Protein AF-A0A3M0LGE5-F1 (afdb_monomer_lite)

Organism: NCBI:txid333673

Foldseek 3Di:
DADEDLVSLLVQLLVVLVVCVVPPPDPDDDPDQQLRQDDPVSLCCSLVRYDVVCNVVSVPDDRPPDSHGSNNVSVSVVVVCVVVVVVVVVVVVVVVVVVVVVVVVVVVVVVVPDDPD

Secondary structure (DSSP, 8-state):
----SHHHHHHHHHHHHHHHHHHSS-S---S-GGGSBPPHHHHHHHHHTS-HHHHHHHHT--HHHH--BHHHHHHHHHHHHHHHHHHHHHHHHHHHHHHHHHHHHHHHHHHTS----

Sequence (117 aa):
MCWKTLEEGIQKLREVAVLEVLFGRGGQHDNDPNKVRCTGQMLWNLAALGPSQYATFIATIHPDNNRETVGSVANKLRNYESIISGPMQAQVSAMVKELREEMREKMRGDSSQVEPV

Structure (mmCIF, N/CA/C/O backbone):
data_AF-A0A3M0LGE5-F1
#
_entry.id   AF-A0A3M0LGE5-F1
#
loop_
_atom_site.group_PDB
_atom_site.id
_atom_site.type_symbol
_atom_site.label_atom_id
_atom_site.label_alt_id
_atom_site.label_comp_id
_atom_site.label_asym_id
_atom_site.label_entity_id
_atom_site.label_seq_id
_atom_site.pdbx_PDB_ins_code
_atom_site.Cartn_x
_atom_site.Cartn_y
_atom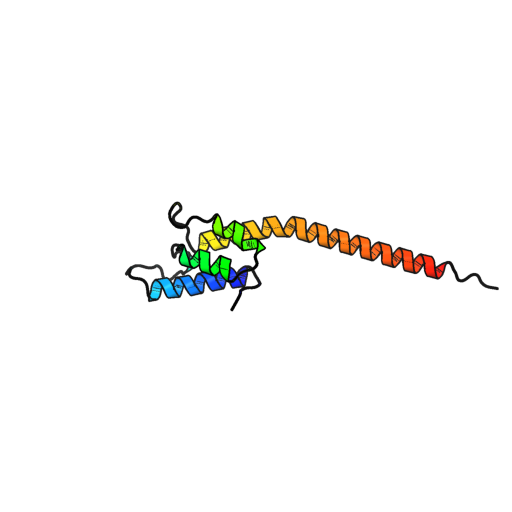_site.Cartn_z
_atom_site.occupancy
_atom_site.B_iso_or_equiv
_atom_site.auth_seq_id
_atom_site.auth_comp_id
_atom_site.auth_asym_id
_atom_site.auth_atom_id
_atom_site.pdbx_PDB_model_num
ATOM 1 N N . MET A 1 1 ? -7.985 4.749 -11.882 1.00 78.50 1 MET A N 1
ATOM 2 C CA . MET A 1 1 ? -8.631 3.943 -10.823 1.00 78.50 1 MET A CA 1
ATOM 3 C C . MET A 1 1 ? -7.811 4.106 -9.558 1.00 78.50 1 MET A C 1
ATOM 5 O O . MET A 1 1 ? -6.617 3.835 -9.616 1.00 78.50 1 MET A O 1
ATOM 9 N N . CYS A 1 2 ? -8.424 4.591 -8.480 1.00 91.12 2 CYS A N 1
ATOM 10 C CA . CYS A 1 2 ? -7.795 4.668 -7.159 1.00 91.12 2 CYS A CA 1
ATOM 11 C C . CYS A 1 2 ? -7.995 3.341 -6.417 1.00 91.12 2 CYS A C 1
ATOM 13 O O . CYS A 1 2 ? -9.052 2.724 -6.568 1.00 91.12 2 CYS A O 1
ATOM 15 N N . TRP A 1 3 ? -7.006 2.909 -5.639 1.00 95.44 3 TRP A N 1
ATOM 16 C CA . TRP A 1 3 ? -7.115 1.724 -4.788 1.00 95.44 3 TRP A CA 1
ATOM 17 C C . TRP A 1 3 ? -7.709 2.111 -3.431 1.00 95.44 3 TRP A C 1
ATOM 19 O O . TRP A 1 3 ? -7.445 3.197 -2.915 1.00 95.44 3 TRP A O 1
ATOM 29 N N . LYS A 1 4 ? -8.561 1.248 -2.874 1.00 93.75 4 LYS A N 1
ATOM 30 C CA . LYS A 1 4 ? -9.287 1.503 -1.619 1.00 93.75 4 LYS A CA 1
ATOM 31 C C . LYS A 1 4 ? -8.782 0.628 -0.483 1.00 93.75 4 LYS A C 1
ATOM 33 O O . LYS A 1 4 ? -8.845 1.037 0.672 1.00 93.75 4 LYS A O 1
ATOM 38 N N . THR A 1 5 ? -8.286 -0.561 -0.812 1.00 94.31 5 THR A N 1
ATOM 39 C CA . THR A 1 5 ? -7.738 -1.521 0.153 1.00 94.31 5 THR A CA 1
ATOM 40 C C . THR A 1 5 ? -6.237 -1.697 -0.034 1.00 94.31 5 THR A C 1
ATOM 42 O O . THR A 1 5 ? -5.713 -1.484 -1.130 1.00 94.31 5 THR A O 1
ATOM 45 N N . LEU A 1 6 ? -5.535 -2.114 1.026 1.00 95.06 6 LEU A N 1
ATOM 46 C CA . LEU A 1 6 ? -4.097 -2.351 0.945 1.00 95.06 6 LEU A CA 1
ATOM 47 C C . LEU A 1 6 ? -3.743 -3.374 -0.146 1.00 95.06 6 LEU A C 1
ATOM 49 O O . LEU A 1 6 ? -2.815 -3.152 -0.921 1.00 95.06 6 LEU A O 1
ATOM 53 N N . GLU A 1 7 ? -4.495 -4.470 -0.245 1.00 96.19 7 GLU A N 1
ATOM 54 C CA . GLU A 1 7 ? -4.218 -5.520 -1.229 1.00 96.19 7 GLU A CA 1
ATOM 55 C C . GLU A 1 7 ? -4.449 -5.044 -2.674 1.00 96.19 7 GLU A C 1
ATOM 57 O O . GLU A 1 7 ? -3.660 -5.382 -3.555 1.00 96.19 7 GLU A O 1
ATOM 62 N N . GLU A 1 8 ? -5.434 -4.171 -2.925 1.00 96.88 8 GLU A N 1
ATOM 63 C CA . GLU A 1 8 ? -5.569 -3.494 -4.225 1.00 96.88 8 GLU A CA 1
ATOM 64 C C . GLU A 1 8 ? -4.364 -2.592 -4.525 1.00 96.88 8 GLU A C 1
ATOM 66 O O . GLU A 1 8 ? -3.874 -2.575 -5.655 1.00 96.88 8 GLU A O 1
ATOM 71 N N . GLY A 1 9 ? -3.859 -1.858 -3.528 1.00 96.25 9 GLY A N 1
ATOM 72 C CA . GLY A 1 9 ? -2.663 -1.025 -3.671 1.00 96.25 9 GLY A CA 1
ATOM 73 C C . GLY A 1 9 ? -1.415 -1.851 -3.991 1.00 96.25 9 GLY A C 1
ATOM 74 O O . GLY A 1 9 ? -0.675 -1.530 -4.923 1.00 96.25 9 GLY A O 1
ATOM 75 N N . ILE A 1 10 ? -1.212 -2.964 -3.280 1.00 96.50 10 ILE A N 1
ATOM 76 C CA . ILE A 1 10 ? -0.122 -3.917 -3.535 1.00 96.50 10 ILE A CA 1
ATOM 77 C C . ILE A 1 10 ? -0.255 -4.526 -4.934 1.00 96.50 10 ILE A C 1
ATOM 79 O O . ILE A 1 10 ? 0.739 -4.630 -5.656 1.00 96.50 10 ILE A O 1
ATOM 83 N N . GLN A 1 11 ? -1.466 -4.903 -5.347 1.00 96.62 11 GLN A N 1
ATOM 84 C CA . GLN A 1 11 ? -1.716 -5.412 -6.692 1.00 96.62 11 GLN A CA 1
ATOM 85 C C . GLN A 1 11 ? -1.388 -4.356 -7.752 1.00 96.62 11 GLN A C 1
ATOM 87 O O . GLN A 1 11 ? -0.692 -4.651 -8.723 1.00 96.62 11 GLN A O 1
ATOM 92 N N . LYS A 1 12 ? -1.793 -3.101 -7.533 1.00 94.94 12 LYS A N 1
ATOM 93 C CA . LYS A 1 12 ? -1.484 -1.995 -8.443 1.00 94.94 12 LYS A CA 1
ATOM 94 C C . LYS A 1 12 ? 0.016 -1.746 -8.556 1.00 94.94 12 LYS A C 1
ATOM 96 O O . LYS A 1 12 ? 0.517 -1.544 -9.659 1.00 94.94 12 LYS A O 1
ATOM 101 N N . LEU A 1 13 ? 0.742 -1.812 -7.442 1.00 95.38 13 LEU A N 1
ATOM 102 C CA . LEU A 1 13 ? 2.198 -1.696 -7.435 1.00 95.38 13 LEU A CA 1
ATOM 103 C C . LEU A 1 13 ? 2.851 -2.786 -8.300 1.00 95.38 13 LEU A C 1
ATOM 105 O O . LEU A 1 13 ? 3.754 -2.484 -9.076 1.00 95.38 13 LEU A O 1
ATOM 109 N N . ARG A 1 14 ? 2.367 -4.033 -8.215 1.00 95.19 14 ARG A N 1
ATOM 110 C CA . ARG A 1 14 ? 2.835 -5.147 -9.061 1.00 95.19 14 ARG A CA 1
ATOM 111 C C . ARG A 1 14 ? 2.516 -4.926 -10.536 1.00 95.19 14 ARG A C 1
ATOM 113 O O . ARG A 1 14 ? 3.374 -5.182 -11.370 1.00 95.19 14 ARG A O 1
ATOM 120 N N . GLU A 1 15 ? 1.317 -4.446 -10.862 1.00 93.88 15 GLU A N 1
ATOM 121 C CA . GLU A 1 15 ? 0.940 -4.123 -12.246 1.00 93.88 15 GLU A CA 1
ATOM 122 C C . GLU A 1 15 ? 1.881 -3.077 -12.849 1.00 93.88 15 GLU A C 1
ATOM 124 O O . GLU A 1 15 ? 2.391 -3.267 -13.951 1.00 93.88 15 GLU A O 1
ATOM 129 N N . VAL A 1 16 ? 2.162 -1.999 -12.109 1.00 91.94 16 VAL A N 1
ATOM 130 C CA . VAL A 1 16 ? 3.105 -0.963 -12.555 1.00 91.94 16 VAL A CA 1
ATOM 131 C C . VAL A 1 16 ? 4.516 -1.538 -12.685 1.00 91.94 16 VAL A C 1
ATOM 133 O O . VAL A 1 16 ? 5.189 -1.240 -13.666 1.00 91.94 16 VAL A O 1
ATOM 136 N N . ALA A 1 17 ? 4.941 -2.413 -11.769 1.00 91.44 17 ALA A N 1
ATOM 137 C CA . ALA A 1 17 ? 6.236 -3.090 -11.853 1.00 91.44 17 ALA A CA 1
ATOM 138 C C . ALA A 1 17 ? 6.387 -3.889 -13.154 1.00 91.44 17 ALA A C 1
ATOM 140 O O . ALA A 1 17 ? 7.415 -3.803 -13.818 1.00 91.44 17 ALA A O 1
ATOM 141 N N . VAL A 1 18 ? 5.353 -4.648 -13.533 1.00 90.62 18 VAL A N 1
ATOM 142 C CA . VAL A 1 18 ? 5.339 -5.424 -14.781 1.00 90.62 18 VAL A CA 1
ATOM 143 C C . VAL A 1 18 ? 5.432 -4.498 -15.991 1.00 90.62 18 VAL A C 1
ATOM 145 O O . VAL A 1 18 ? 6.208 -4.771 -16.903 1.00 90.62 18 VAL A O 1
ATOM 148 N N . LEU A 1 19 ? 4.695 -3.384 -15.996 1.00 88.88 19 LEU A N 1
ATOM 149 C CA . LEU A 1 19 ? 4.770 -2.402 -17.080 1.00 88.88 19 LEU A CA 1
ATOM 150 C C . 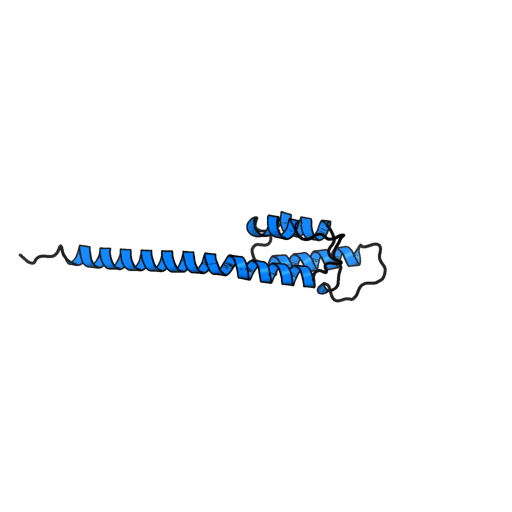LEU A 1 19 ? 6.167 -1.774 -17.177 1.00 88.88 19 LEU A C 1
ATOM 152 O O . LEU A 1 19 ? 6.733 -1.714 -18.265 1.00 88.88 19 LEU A O 1
ATOM 156 N N . GLU A 1 20 ? 6.757 -1.354 -16.059 1.00 84.44 20 GLU A N 1
ATOM 157 C CA . GLU A 1 20 ? 8.106 -0.776 -16.055 1.00 84.44 20 GLU A CA 1
ATOM 158 C C . GLU A 1 20 ? 9.182 -1.788 -16.468 1.00 84.44 20 GLU A C 1
ATOM 160 O O . GLU A 1 20 ? 10.149 -1.399 -17.112 1.00 84.44 20 GLU A O 1
ATOM 165 N N . VAL A 1 21 ? 9.010 -3.080 -16.169 1.00 85.44 21 VAL A N 1
ATOM 166 C CA . VAL A 1 21 ? 9.900 -4.149 -16.654 1.00 85.44 21 VAL A CA 1
ATOM 167 C C . VAL A 1 21 ? 9.749 -4.373 -18.159 1.00 85.44 21 VAL A C 1
ATOM 169 O O . VAL A 1 21 ? 10.752 -4.453 -18.864 1.00 85.44 21 VAL A O 1
ATOM 172 N N . LEU A 1 22 ? 8.516 -4.457 -18.669 1.00 83.12 22 LEU A N 1
ATOM 173 C CA . LEU A 1 22 ? 8.245 -4.711 -20.090 1.00 83.12 22 LEU A CA 1
ATOM 174 C C . LEU A 1 22 ? 8.693 -3.557 -20.992 1.00 83.12 22 LEU A C 1
ATOM 176 O O . LEU A 1 22 ? 9.173 -3.787 -22.100 1.00 83.12 22 LEU A O 1
ATOM 180 N N . PHE A 1 23 ? 8.523 -2.321 -20.522 1.00 80.25 23 PHE A N 1
ATOM 181 C CA . PHE A 1 23 ? 8.852 -1.109 -21.274 1.00 80.25 23 PHE A CA 1
ATOM 182 C C . PHE A 1 23 ? 10.178 -0.463 -20.831 1.00 80.25 23 PHE A C 1
ATOM 184 O O . PHE A 1 23 ? 10.575 0.573 -21.368 1.00 80.25 23 PHE A O 1
ATOM 191 N N . GLY A 1 24 ? 10.873 -1.058 -19.858 1.00 73.94 24 GLY A N 1
ATOM 192 C CA . GLY A 1 24 ? 12.125 -0.561 -19.292 1.00 73.94 24 GLY A CA 1
ATOM 193 C C . GLY A 1 24 ? 13.361 -0.900 -20.127 1.00 73.94 24 GLY A C 1
ATOM 194 O O . GLY A 1 24 ? 13.396 -1.857 -20.894 1.00 73.94 24 GLY A O 1
ATOM 195 N N . ARG A 1 25 ? 14.435 -0.116 -19.957 1.00 64.44 25 ARG A N 1
ATOM 196 C CA . ARG A 1 25 ? 15.685 -0.231 -20.741 1.00 64.44 25 ARG A CA 1
ATOM 197 C C . ARG A 1 25 ? 16.703 -1.247 -20.184 1.00 64.44 25 ARG A C 1
ATOM 199 O O . ARG A 1 25 ? 17.885 -1.151 -20.502 1.00 64.44 25 ARG A O 1
ATOM 206 N N . GLY A 1 26 ? 16.283 -2.184 -19.330 1.00 61.22 26 GLY A N 1
ATOM 207 C CA . GLY A 1 26 ? 17.166 -3.108 -18.605 1.00 61.22 26 GLY A CA 1
ATOM 208 C C . GLY A 1 26 ? 16.843 -4.570 -18.9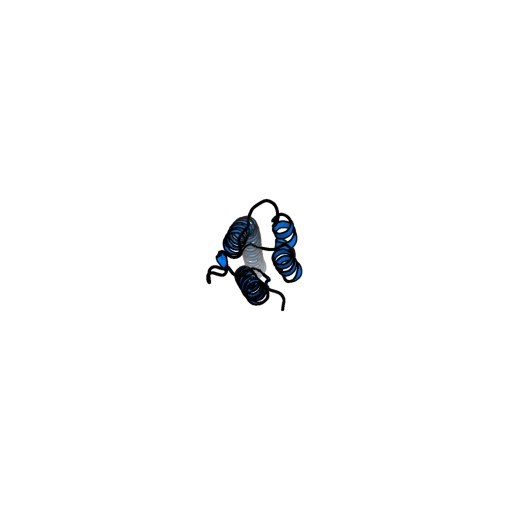03 1.00 61.22 26 GLY A C 1
ATOM 209 O O . GLY A 1 26 ? 15.876 -5.110 -18.395 1.00 61.22 26 GLY A O 1
ATOM 210 N N . GLY A 1 27 ? 17.656 -5.236 -19.718 1.00 57.56 27 GLY A N 1
ATOM 211 C CA . GLY A 1 27 ? 17.400 -6.599 -20.207 1.00 57.56 27 GLY A CA 1
ATOM 212 C C . GLY A 1 27 ? 17.598 -7.744 -19.204 1.00 57.56 27 GLY A C 1
ATOM 213 O O . GLY A 1 27 ? 18.037 -8.813 -19.612 1.00 57.56 27 GLY A O 1
ATOM 214 N N . GLN A 1 28 ? 17.317 -7.569 -17.910 1.00 60.44 28 GLN A N 1
ATOM 215 C CA . GLN A 1 28 ? 17.414 -8.675 -16.953 1.00 60.44 28 GLN A CA 1
ATOM 216 C C . GLN A 1 28 ? 16.470 -8.473 -15.768 1.00 60.44 28 GLN A C 1
ATOM 218 O O . GLN A 1 28 ? 16.754 -7.713 -14.841 1.00 60.44 28 GLN A O 1
ATOM 223 N N . HIS A 1 29 ? 15.345 -9.182 -15.798 1.00 65.69 29 HIS A N 1
ATOM 224 C CA . HIS A 1 29 ? 14.358 -9.167 -14.730 1.00 65.69 29 HIS A CA 1
ATOM 225 C C . HIS A 1 29 ? 13.912 -10.597 -14.428 1.00 65.69 29 HIS A C 1
ATOM 227 O O . HIS A 1 29 ? 13.647 -11.384 -15.332 1.00 65.69 29 HIS A O 1
ATOM 233 N N . ASP A 1 30 ? 13.883 -10.939 -13.142 1.00 67.94 30 ASP A N 1
ATOM 234 C CA . ASP A 1 30 ? 13.176 -12.122 -12.659 1.00 67.94 30 ASP A CA 1
ATOM 235 C C . ASP A 1 30 ? 11.681 -11.950 -12.991 1.00 67.94 30 ASP A C 1
ATOM 237 O O . ASP A 1 30 ? 11.151 -10.843 -12.875 1.00 67.94 30 ASP A O 1
ATOM 241 N N . ASN A 1 31 ? 11.008 -13.023 -13.416 1.00 80.50 31 ASN A N 1
ATOM 242 C CA . ASN A 1 31 ? 9.580 -12.989 -13.756 1.00 80.50 31 ASN A CA 1
ATOM 243 C C . ASN A 1 31 ? 8.688 -12.725 -12.530 1.00 80.50 31 ASN A C 1
ATOM 245 O O . ASN A 1 31 ? 7.494 -12.476 -12.683 1.00 80.50 31 ASN A O 1
ATOM 249 N N . ASP A 1 32 ? 9.242 -12.794 -11.318 1.00 89.31 32 ASP A N 1
ATOM 250 C CA . ASP A 1 32 ? 8.536 -12.430 -10.098 1.00 89.31 32 ASP A CA 1
ATOM 251 C C . ASP A 1 32 ? 8.475 -10.897 -9.905 1.00 89.31 32 ASP A C 1
ATOM 253 O O . ASP A 1 32 ? 9.489 -10.272 -9.559 1.00 89.31 32 ASP A O 1
ATOM 257 N N . PRO A 1 33 ? 7.283 -10.270 -10.011 1.00 90.62 33 PRO A N 1
ATOM 258 C CA . PRO A 1 33 ? 7.129 -8.831 -9.817 1.00 90.62 33 PRO A CA 1
ATOM 259 C C . PRO A 1 33 ? 7.527 -8.371 -8.409 1.00 90.62 33 PRO A C 1
ATOM 261 O O . PRO A 1 33 ? 7.867 -7.206 -8.238 1.00 90.62 33 PRO A O 1
ATOM 264 N N . ASN A 1 34 ? 7.544 -9.252 -7.396 1.00 93.19 34 ASN A N 1
ATOM 265 C CA . ASN A 1 34 ? 8.001 -8.899 -6.045 1.00 93.19 34 ASN A CA 1
ATOM 266 C C . ASN A 1 34 ? 9.476 -8.521 -5.974 1.00 93.19 34 ASN A C 1
ATOM 268 O O . ASN A 1 34 ? 9.882 -7.836 -5.034 1.00 93.19 34 ASN A O 1
ATOM 272 N N . LYS A 1 35 ? 10.289 -9.027 -6.899 1.00 90.06 35 LYS A N 1
ATOM 273 C CA . LYS A 1 35 ? 11.741 -8.835 -6.886 1.00 90.06 35 LYS A CA 1
ATOM 274 C C . LYS A 1 35 ? 12.168 -7.618 -7.694 1.00 90.06 35 LYS A C 1
ATOM 276 O O . LYS A 1 35 ? 13.330 -7.217 -7.631 1.00 90.06 35 LYS A O 1
ATOM 281 N N . VAL A 1 36 ? 11.234 -7.009 -8.421 1.00 89.44 36 VAL A N 1
ATOM 282 C CA . VAL A 1 36 ? 11.457 -5.760 -9.144 1.00 89.44 36 VAL A CA 1
ATOM 283 C C . VAL A 1 36 ? 11.770 -4.660 -8.136 1.00 89.44 36 VAL A C 1
ATOM 285 O O . VAL A 1 36 ? 11.091 -4.525 -7.116 1.00 89.44 36 VAL A O 1
ATOM 288 N N . ARG A 1 37 ? 12.826 -3.889 -8.408 1.00 89.62 37 ARG A N 1
ATOM 289 C CA . ARG A 1 37 ? 13.174 -2.716 -7.602 1.00 89.62 37 ARG A CA 1
ATOM 290 C C . ARG A 1 37 ? 12.103 -1.649 -7.784 1.00 89.62 37 ARG A C 1
ATOM 292 O O . ARG A 1 37 ? 11.770 -1.314 -8.915 1.00 89.62 37 ARG A O 1
ATOM 299 N N . CYS A 1 38 ? 11.605 -1.111 -6.680 1.00 89.75 38 CYS A N 1
ATOM 300 C CA . CYS A 1 38 ? 10.682 0.009 -6.710 1.00 89.75 38 CYS A CA 1
ATOM 301 C C . CYS A 1 38 ? 11.402 1.265 -7.193 1.00 89.75 38 CYS A C 1
ATOM 303 O O . CYS A 1 38 ? 12.466 1.623 -6.686 1.00 89.75 38 CYS A O 1
ATOM 305 N N . THR A 1 39 ? 10.790 1.951 -8.150 1.00 89.31 39 THR A N 1
ATOM 306 C CA . THR A 1 39 ? 11.226 3.267 -8.611 1.00 89.31 39 THR A CA 1
ATOM 307 C C . THR A 1 39 ? 10.469 4.366 -7.866 1.00 89.31 39 THR A C 1
ATOM 309 O O . THR A 1 39 ? 9.409 4.132 -7.274 1.00 89.31 39 THR A O 1
ATOM 312 N N . GLY A 1 40 ? 10.985 5.596 -7.911 1.00 89.56 40 GLY A N 1
ATOM 313 C CA . GLY A 1 40 ? 10.255 6.754 -7.388 1.00 89.56 40 GLY A CA 1
ATOM 314 C C . GLY A 1 40 ? 8.886 6.934 -8.052 1.00 89.56 40 GLY A C 1
ATOM 315 O O . GLY A 1 40 ? 7.923 7.275 -7.372 1.00 89.56 40 GLY A O 1
ATOM 316 N N . GLN A 1 41 ? 8.768 6.614 -9.346 1.00 90.56 41 GLN A N 1
ATOM 317 C CA . GLN A 1 41 ? 7.504 6.688 -10.081 1.00 90.56 41 GLN A CA 1
ATOM 318 C C . GLN A 1 41 ? 6.477 5.672 -9.565 1.00 90.56 41 GLN A C 1
ATOM 320 O O . GLN A 1 41 ? 5.312 6.024 -9.371 1.00 90.56 41 GLN A O 1
ATOM 325 N N . MET A 1 42 ? 6.901 4.435 -9.291 1.00 92.31 42 MET A N 1
ATOM 326 C CA . MET A 1 42 ? 6.040 3.410 -8.693 1.00 92.31 42 MET A CA 1
ATOM 327 C C . MET A 1 42 ? 5.487 3.854 -7.337 1.00 92.31 42 MET A C 1
ATOM 329 O O . MET A 1 42 ? 4.286 3.739 -7.089 1.00 92.31 42 MET A O 1
ATOM 333 N N . LEU A 1 43 ? 6.351 4.394 -6.471 1.00 93.50 43 LEU A N 1
ATOM 334 C CA . LEU A 1 43 ? 5.961 4.870 -5.142 1.00 93.50 43 LEU A CA 1
ATOM 335 C C . LEU A 1 43 ? 5.051 6.099 -5.221 1.00 93.50 43 LEU A C 1
ATOM 337 O O . LEU A 1 43 ? 4.052 6.170 -4.507 1.00 93.50 43 LEU A O 1
ATOM 341 N N . TRP A 1 44 ? 5.345 7.031 -6.128 1.00 93.00 44 TRP A N 1
ATOM 342 C CA . TRP A 1 44 ? 4.499 8.196 -6.362 1.00 93.00 44 TRP A CA 1
ATOM 343 C C . TRP A 1 44 ? 3.108 7.793 -6.861 1.00 93.00 44 TRP A C 1
ATOM 345 O O . TRP A 1 44 ? 2.111 8.248 -6.306 1.00 93.00 44 TRP A O 1
ATOM 355 N N . ASN A 1 45 ? 3.020 6.879 -7.835 1.00 93.38 45 ASN A N 1
ATOM 356 C CA . ASN A 1 45 ? 1.742 6.351 -8.325 1.00 93.38 45 ASN A CA 1
ATOM 357 C C . ASN A 1 45 ? 0.941 5.693 -7.195 1.00 93.38 45 ASN A C 1
ATOM 359 O O . ASN A 1 45 ? -0.269 5.892 -7.094 1.00 93.38 45 ASN A O 1
ATOM 363 N N . LEU A 1 46 ? 1.613 4.922 -6.337 1.00 94.62 46 LEU A N 1
ATOM 364 C CA . LEU A 1 46 ? 0.973 4.274 -5.201 1.00 94.62 46 LEU A CA 1
ATOM 365 C C . LEU A 1 46 ? 0.404 5.305 -4.216 1.00 94.62 46 LEU A C 1
ATOM 367 O O . LEU A 1 46 ? -0.754 5.180 -3.826 1.00 94.62 46 LEU A O 1
ATOM 371 N N . ALA A 1 47 ? 1.177 6.335 -3.861 1.00 94.88 47 ALA A N 1
ATOM 372 C CA . ALA A 1 47 ? 0.739 7.395 -2.953 1.00 94.88 47 ALA A CA 1
ATOM 373 C C . ALA A 1 47 ? -0.380 8.267 -3.550 1.00 94.88 47 ALA A C 1
ATOM 375 O O . ALA A 1 47 ? -1.329 8.609 -2.850 1.00 94.88 47 ALA A O 1
ATOM 376 N N . ALA A 1 48 ? -0.292 8.607 -4.838 1.00 94.31 48 ALA A N 1
ATOM 377 C CA . ALA A 1 48 ? -1.242 9.490 -5.514 1.00 94.31 48 ALA A CA 1
ATOM 378 C C . ALA A 1 48 ? -2.607 8.831 -5.769 1.00 94.31 48 ALA A C 1
ATOM 380 O O . ALA A 1 48 ? -3.628 9.515 -5.818 1.00 94.31 48 ALA A O 1
ATOM 381 N N . LEU A 1 49 ? -2.634 7.508 -5.948 1.00 93.94 49 LEU A N 1
ATOM 382 C CA . LEU A 1 49 ? -3.850 6.752 -6.267 1.00 93.94 49 LEU A CA 1
ATOM 383 C C . LEU A 1 49 ? -4.472 6.059 -5.048 1.00 93.94 49 LEU A C 1
ATOM 385 O O . LEU A 1 49 ? -5.405 5.274 -5.219 1.00 93.94 49 LEU A O 1
ATOM 389 N N . GLY A 1 50 ? -3.947 6.312 -3.849 1.00 93.31 50 GLY A N 1
ATOM 390 C CA . GLY A 1 50 ? -4.330 5.624 -2.622 1.00 93.31 50 GLY A CA 1
ATOM 391 C C . GLY A 1 50 ? -5.038 6.489 -1.586 1.00 93.31 50 GLY A C 1
ATOM 392 O O . GLY A 1 50 ? -5.139 7.706 -1.740 1.00 93.31 50 GLY A O 1
ATOM 393 N N . PRO A 1 51 ? -5.502 5.879 -0.483 1.00 92.94 51 PRO A N 1
ATOM 394 C CA . PRO A 1 51 ? -5.981 6.602 0.683 1.00 92.94 51 PRO A CA 1
ATOM 395 C C . PRO A 1 51 ? -4.862 7.453 1.295 1.00 92.94 51 PRO A C 1
ATOM 397 O O . PRO A 1 51 ? -3.727 6.997 1.461 1.00 92.94 51 PRO A O 1
ATOM 400 N N . SER A 1 52 ? -5.202 8.676 1.704 1.00 91.94 52 SER A N 1
ATOM 401 C CA . SER A 1 52 ? -4.245 9.660 2.233 1.00 91.94 52 SER A CA 1
ATOM 402 C C . SER A 1 52 ? -3.461 9.167 3.452 1.00 91.94 52 SER A C 1
ATOM 404 O O . SER A 1 52 ? -2.303 9.542 3.617 1.00 91.94 52 SER A O 1
ATOM 406 N N . GLN A 1 53 ? -4.043 8.276 4.264 1.00 90.75 53 GLN A N 1
ATOM 407 C CA . GLN A 1 53 ? -3.385 7.679 5.434 1.00 90.75 53 GLN A CA 1
ATOM 408 C C . GLN A 1 53 ? -2.087 6.929 5.088 1.00 90.75 53 GLN A C 1
ATOM 410 O O . GLN A 1 53 ? -1.182 6.858 5.911 1.00 90.75 53 GLN A O 1
ATOM 415 N N . TYR A 1 54 ? -1.970 6.392 3.868 1.00 93.69 54 TYR A N 1
ATOM 416 C CA . TYR A 1 54 ? -0.761 5.703 3.415 1.00 93.69 54 TYR A CA 1
ATOM 417 C C . TYR A 1 54 ? 0.243 6.649 2.746 1.00 93.69 54 TYR A C 1
ATOM 419 O O . TYR A 1 54 ? 1.422 6.312 2.665 1.00 93.69 54 TYR A O 1
ATOM 427 N N . ALA A 1 55 ? -0.181 7.831 2.287 1.00 93.00 55 ALA A N 1
ATOM 428 C CA . ALA A 1 55 ? 0.646 8.718 1.467 1.00 93.00 55 ALA A CA 1
ATOM 429 C C . ALA A 1 55 ? 1.918 9.177 2.196 1.00 93.00 55 ALA A C 1
ATOM 431 O O . ALA A 1 55 ? 3.015 9.071 1.648 1.00 93.00 55 ALA A O 1
ATOM 432 N N . THR A 1 56 ? 1.792 9.618 3.452 1.00 91.88 56 THR A N 1
ATOM 433 C CA . THR A 1 56 ? 2.946 10.041 4.262 1.00 91.88 56 THR A CA 1
ATOM 434 C C . THR A 1 56 ? 3.910 8.887 4.502 1.00 91.88 56 THR A C 1
ATOM 436 O O . THR A 1 56 ? 5.114 9.067 4.358 1.00 91.88 56 THR A O 1
ATOM 439 N N . PHE A 1 57 ? 3.398 7.694 4.816 1.00 93.62 57 PHE A N 1
ATOM 440 C CA . PHE A 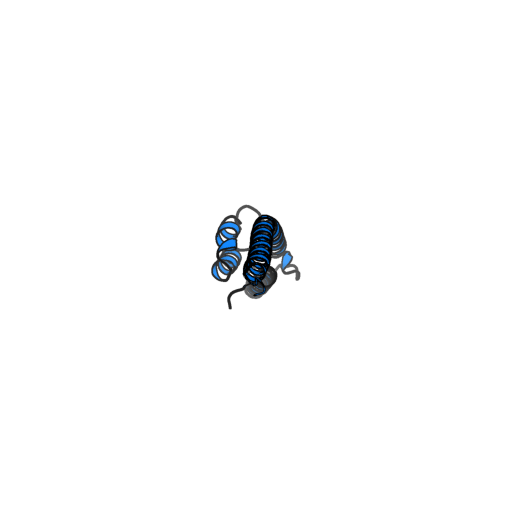1 57 ? 4.237 6.515 5.014 1.00 93.62 57 PHE A CA 1
ATOM 441 C C . PHE A 1 57 ? 4.983 6.131 3.731 1.00 93.62 57 PHE A C 1
ATOM 443 O O . PHE A 1 57 ? 6.195 5.931 3.767 1.00 93.62 57 PHE A O 1
ATOM 450 N N . ILE A 1 58 ? 4.294 6.099 2.588 1.00 94.31 58 ILE A N 1
ATOM 451 C CA . ILE A 1 58 ? 4.904 5.784 1.289 1.00 94.31 58 ILE A CA 1
ATOM 452 C C . ILE A 1 58 ? 6.005 6.792 0.944 1.00 94.31 58 ILE A C 1
ATOM 454 O O . ILE A 1 58 ? 7.060 6.385 0.468 1.00 94.31 58 ILE A O 1
ATOM 458 N N . ALA A 1 59 ? 5.815 8.080 1.244 1.00 90.62 59 ALA A N 1
ATOM 459 C CA . ALA A 1 59 ? 6.827 9.111 1.007 1.00 90.62 59 ALA A CA 1
ATOM 460 C C . ALA A 1 59 ? 8.133 8.893 1.800 1.00 90.62 59 ALA A C 1
ATOM 462 O O . ALA A 1 59 ? 9.181 9.382 1.391 1.00 90.62 59 ALA A O 1
ATOM 463 N N . THR A 1 60 ? 8.100 8.139 2.907 1.00 91.50 60 THR A N 1
ATOM 464 C CA . THR A 1 60 ? 9.317 7.776 3.661 1.00 91.50 60 THR A CA 1
ATOM 465 C C . THR A 1 60 ? 10.122 6.642 3.020 1.00 91.50 60 THR A C 1
ATOM 467 O O . THR A 1 60 ? 11.270 6.394 3.405 1.00 91.50 60 THR A O 1
ATOM 470 N N . ILE A 1 61 ? 9.540 5.932 2.050 1.00 90.88 61 ILE A N 1
ATOM 471 C CA . ILE A 1 61 ? 10.203 4.843 1.337 1.00 90.88 61 ILE A CA 1
ATOM 472 C C . ILE A 1 61 ? 11.119 5.469 0.285 1.00 90.88 61 ILE A C 1
ATOM 474 O O . ILE A 1 61 ? 10.666 5.968 -0.739 1.00 90.88 61 ILE A O 1
ATOM 478 N N . HIS A 1 62 ? 12.426 5.436 0.536 1.00 79.94 62 HIS A N 1
ATOM 479 C CA . HIS A 1 62 ? 13.420 5.998 -0.375 1.00 79.94 62 HIS A CA 1
ATOM 480 C C . HIS A 1 62 ? 13.843 4.951 -1.421 1.00 79.94 62 HIS A C 1
ATOM 482 O O . HIS A 1 62 ? 14.480 3.959 -1.048 1.00 79.94 62 HIS A O 1
ATOM 488 N N . PRO A 1 63 ? 13.543 5.153 -2.718 1.00 69.38 63 PRO A N 1
ATOM 489 C CA . PRO A 1 63 ? 13.889 4.189 -3.765 1.00 69.38 63 PRO A CA 1
ATOM 490 C C . PRO A 1 63 ? 15.408 4.097 -3.995 1.00 69.38 63 PRO A C 1
ATOM 492 O O . PRO A 1 63 ? 15.930 3.005 -4.223 1.00 69.38 63 PRO A O 1
ATOM 495 N N . ASP A 1 64 ? 16.130 5.213 -3.859 1.00 66.12 64 ASP A N 1
ATOM 496 C CA . ASP A 1 64 ? 17.543 5.309 -4.254 1.00 66.12 64 ASP A CA 1
ATOM 497 C C . ASP A 1 64 ? 18.529 4.789 -3.196 1.00 66.12 64 ASP A C 1
ATOM 499 O O . ASP A 1 64 ? 19.621 4.340 -3.540 1.00 66.12 64 ASP A O 1
ATOM 503 N N . ASN A 1 65 ? 18.150 4.793 -1.913 1.00 63.09 65 ASN A N 1
ATOM 504 C CA . ASN A 1 65 ? 19.078 4.476 -0.819 1.00 63.09 65 ASN A CA 1
ATOM 505 C C . ASN A 1 65 ? 19.083 2.984 -0.421 1.00 63.09 65 ASN A C 1
ATOM 507 O O . ASN A 1 65 ? 20.084 2.491 0.091 1.00 63.09 65 ASN A O 1
ATOM 511 N N . ASN A 1 66 ? 17.989 2.243 -0.664 1.00 59.38 66 ASN A N 1
ATOM 512 C CA . ASN A 1 66 ? 17.718 0.992 0.068 1.00 59.38 66 ASN A CA 1
ATOM 513 C C . ASN A 1 66 ? 17.448 -0.260 -0.789 1.00 59.38 66 ASN A C 1
ATOM 515 O O . ASN A 1 66 ? 17.107 -1.303 -0.235 1.00 59.38 66 ASN A O 1
ATOM 519 N N . ARG A 1 67 ? 17.599 -0.207 -2.124 1.00 75.00 67 ARG A N 1
ATOM 520 C CA . ARG A 1 67 ? 17.298 -1.345 -3.034 1.00 75.00 67 ARG A CA 1
ATOM 521 C C . ARG A 1 67 ? 15.910 -1.963 -2.778 1.00 75.00 67 ARG A C 1
ATOM 523 O O . ARG A 1 67 ? 15.734 -3.171 -2.926 1.00 75.00 67 ARG A O 1
ATOM 530 N N . GLU A 1 68 ? 14.946 -1.141 -2.374 1.00 88.75 68 GLU A N 1
ATOM 531 C CA . GLU A 1 68 ? 13.607 -1.598 -2.010 1.00 88.75 68 GLU A CA 1
ATOM 532 C C . GLU A 1 68 ? 12.957 -2.295 -3.204 1.00 88.75 68 GLU A C 1
ATOM 534 O O . GLU A 1 68 ? 12.961 -1.777 -4.321 1.00 88.75 68 GLU A O 1
ATOM 539 N N . THR A 1 69 ? 12.412 -3.485 -2.975 1.00 92.06 69 THR A N 1
ATOM 540 C CA . THR A 1 69 ? 11.659 -4.226 -3.987 1.00 92.06 69 THR A CA 1
ATOM 541 C C . THR A 1 69 ? 10.162 -4.078 -3.756 1.00 92.06 69 THR A C 1
ATOM 543 O O . THR A 1 69 ? 9.724 -3.745 -2.653 1.00 92.06 69 THR A O 1
ATOM 546 N N . VAL A 1 70 ? 9.357 -4.392 -4.770 1.00 93.62 70 VAL A N 1
ATOM 547 C CA . VAL A 1 70 ? 7.889 -4.437 -4.658 1.00 93.62 70 VAL A CA 1
ATOM 548 C C . VAL A 1 70 ? 7.445 -5.296 -3.475 1.00 93.62 70 VAL A C 1
ATOM 550 O O . VAL A 1 70 ? 6.559 -4.897 -2.722 1.00 93.62 70 VAL A O 1
ATOM 553 N N . GLY A 1 71 ? 8.086 -6.450 -3.268 1.00 94.88 71 GLY A N 1
ATOM 554 C CA . GLY A 1 71 ? 7.794 -7.339 -2.145 1.00 94.88 71 GLY A CA 1
ATOM 555 C C . GLY A 1 71 ? 8.134 -6.717 -0.788 1.00 94.88 71 GLY A C 1
ATOM 556 O O . GLY A 1 71 ? 7.343 -6.826 0.149 1.00 94.88 71 GLY A O 1
ATOM 557 N N . SER A 1 72 ? 9.268 -6.017 -0.685 1.00 94.31 72 SER A N 1
ATOM 558 C CA . SER A 1 72 ? 9.658 -5.308 0.542 1.00 94.31 72 SER A CA 1
ATOM 559 C C . SER A 1 72 ? 8.680 -4.178 0.874 1.00 94.31 72 SER A C 1
ATOM 561 O O . SER A 1 72 ? 8.207 -4.073 2.007 1.00 94.31 72 SER A O 1
ATOM 563 N N . VAL A 1 73 ? 8.299 -3.380 -0.127 1.00 95.00 73 VAL A N 1
ATOM 564 C CA . VAL A 1 73 ? 7.312 -2.303 0.032 1.00 95.00 73 VAL A CA 1
ATOM 565 C C . VAL A 1 73 ? 5.951 -2.859 0.442 1.00 95.00 73 VAL A C 1
ATOM 567 O O . VAL A 1 73 ? 5.355 -2.355 1.391 1.00 95.00 73 VAL A O 1
ATOM 570 N N . ALA A 1 74 ? 5.491 -3.941 -0.192 1.00 96.69 74 ALA A N 1
ATOM 571 C CA . ALA A 1 74 ? 4.259 -4.623 0.198 1.00 96.69 74 ALA A CA 1
ATOM 572 C C . ALA A 1 74 ? 4.295 -5.076 1.668 1.00 96.69 74 ALA A C 1
ATOM 574 O O . ALA A 1 74 ? 3.332 -4.875 2.406 1.00 96.69 74 ALA A O 1
ATOM 575 N N . ASN A 1 75 ? 5.422 -5.631 2.121 1.00 96.06 75 ASN A N 1
ATOM 576 C CA . ASN A 1 75 ? 5.580 -6.060 3.508 1.00 96.06 75 ASN A CA 1
ATOM 577 C C . ASN A 1 75 ? 5.569 -4.880 4.494 1.00 96.06 75 ASN A C 1
ATOM 579 O O . ASN A 1 75 ? 4.903 -4.933 5.525 1.00 96.06 75 ASN A O 1
ATOM 583 N N . LYS A 1 76 ? 6.257 -3.782 4.162 1.00 95.56 76 LYS A N 1
ATOM 584 C CA . LYS A 1 76 ? 6.237 -2.551 4.967 1.00 95.56 76 LYS A CA 1
ATOM 585 C C . LYS A 1 76 ? 4.833 -1.971 5.092 1.00 95.56 76 LYS A C 1
ATOM 587 O O . LYS A 1 76 ? 4.465 -1.535 6.177 1.00 95.56 76 LYS A O 1
ATOM 592 N N . LEU A 1 77 ? 4.052 -1.988 4.013 1.00 95.44 77 LEU A N 1
ATOM 593 C CA . LEU A 1 77 ? 2.676 -1.502 4.039 1.00 95.44 77 LEU A CA 1
ATOM 594 C C . LEU A 1 77 ? 1.770 -2.375 4.910 1.00 95.44 77 LEU A C 1
ATOM 596 O O . LEU A 1 77 ? 0.976 -1.826 5.664 1.00 95.44 77 LEU A O 1
ATOM 600 N N . ARG A 1 78 ? 1.927 -3.705 4.879 1.00 96.12 78 ARG A N 1
ATOM 601 C CA . ARG A 1 78 ? 1.191 -4.615 5.779 1.00 96.12 78 ARG A CA 1
ATOM 602 C C . ARG A 1 78 ? 1.558 -4.399 7.243 1.00 96.12 78 ARG A C 1
ATOM 604 O O . ARG A 1 78 ? 0.681 -4.349 8.100 1.00 96.12 78 ARG A O 1
ATOM 611 N N . ASN A 1 79 ? 2.843 -4.196 7.528 1.00 95.00 79 ASN A N 1
ATOM 612 C CA . ASN A 1 79 ? 3.288 -3.840 8.875 1.00 95.00 79 ASN A CA 1
ATOM 613 C C . ASN A 1 79 ? 2.679 -2.508 9.328 1.00 95.00 79 ASN A C 1
ATOM 615 O O . ASN A 1 79 ? 2.214 -2.397 10.458 1.00 95.00 79 ASN A O 1
ATOM 619 N N . TYR A 1 80 ? 2.650 -1.509 8.445 1.00 94.56 80 TYR A N 1
ATOM 620 C CA . TYR A 1 80 ? 2.035 -0.221 8.742 1.00 94.56 80 TYR A CA 1
ATOM 621 C C . TYR A 1 80 ? 0.523 -0.338 8.968 1.00 94.56 80 TYR A C 1
ATOM 623 O O . TYR A 1 80 ? 0.020 0.212 9.944 1.00 94.56 80 TYR A O 1
ATOM 631 N N . GLU A 1 81 ? -0.188 -1.102 8.133 1.00 94.44 81 GLU A N 1
ATOM 632 C CA . GLU A 1 81 ? -1.617 -1.381 8.305 1.00 94.44 81 GLU A CA 1
ATOM 633 C C . GLU A 1 81 ? -1.899 -1.997 9.677 1.00 94.44 81 GLU A C 1
ATOM 635 O O . GLU A 1 81 ? -2.767 -1.503 10.392 1.00 94.44 81 GLU A O 1
ATOM 640 N N . SER A 1 82 ? -1.109 -2.990 10.096 1.00 91.56 82 SER A N 1
ATOM 641 C CA . SER A 1 82 ? -1.244 -3.597 11.424 1.00 91.56 82 SER A CA 1
ATOM 642 C C . SER A 1 82 ? -1.029 -2.603 12.573 1.00 91.56 82 SER A C 1
ATOM 644 O O . SER A 1 82 ? -1.630 -2.768 13.635 1.00 91.56 82 SER A O 1
ATOM 646 N N . ILE A 1 83 ? -0.167 -1.595 12.398 1.00 91.75 83 ILE A N 1
ATOM 647 C CA . ILE A 1 83 ? 0.097 -0.568 13.419 1.00 91.75 83 ILE A CA 1
ATOM 648 C C . ILE A 1 83 ? -1.095 0.386 13.540 1.00 91.75 83 ILE A C 1
ATOM 650 O O . ILE A 1 83 ? -1.488 0.739 14.652 1.00 91.75 83 ILE A O 1
ATOM 654 N N . ILE A 1 84 ? -1.683 0.799 12.415 1.00 89.12 84 ILE A N 1
ATOM 655 C CA . ILE A 1 84 ? -2.794 1.762 12.411 1.00 89.12 84 ILE A CA 1
ATOM 656 C C . ILE A 1 84 ? -4.152 1.102 12.691 1.00 89.12 84 ILE A C 1
ATOM 658 O O . ILE A 1 84 ? -5.038 1.745 13.255 1.00 89.12 84 ILE A O 1
ATOM 662 N N . SER A 1 85 ? -4.327 -0.178 12.344 1.00 87.88 85 SER A N 1
ATOM 663 C CA . SER A 1 85 ? -5.598 -0.889 12.505 1.00 87.88 85 SER A CA 1
ATOM 664 C C . SER A 1 85 ? -5.922 -1.189 13.967 1.00 87.88 85 SER A C 1
ATOM 666 O O . SER A 1 85 ? -7.089 -1.139 14.345 1.00 87.88 85 SER A O 1
ATOM 668 N N . GLY A 1 86 ? -4.916 -1.464 14.805 1.00 88.75 86 GLY A N 1
ATOM 669 C CA . GLY A 1 86 ? -5.112 -1.813 16.218 1.00 88.75 86 GLY A CA 1
ATOM 670 C C . GLY A 1 86 ? -5.828 -0.714 17.019 1.00 88.75 86 GLY A C 1
ATOM 671 O O . GLY A 1 86 ? -6.932 -0.948 17.519 1.00 88.75 86 GLY A O 1
ATOM 672 N N . PRO A 1 87 ? -5.261 0.504 17.112 1.00 89.75 87 PRO A N 1
ATOM 673 C CA . PRO A 1 87 ? -5.905 1.625 17.797 1.00 89.75 87 PRO A CA 1
ATOM 674 C C . PRO A 1 87 ? -7.273 1.982 17.205 1.00 89.75 87 PRO A C 1
ATOM 676 O O . PRO A 1 87 ? -8.208 2.280 17.949 1.00 89.75 87 PRO A O 1
ATOM 679 N N . MET A 1 88 ? -7.412 1.912 15.878 1.00 89.06 88 MET A N 1
ATOM 680 C CA . MET A 1 88 ? -8.669 2.209 15.190 1.00 89.06 88 MET A CA 1
ATOM 681 C C . MET A 1 88 ? -9.774 1.218 15.576 1.00 89.06 88 MET A C 1
ATOM 683 O O . MET A 1 88 ? -10.878 1.630 15.927 1.00 89.06 88 MET A O 1
ATOM 687 N N . GLN A 1 89 ? -9.477 -0.084 15.581 1.00 88.75 89 GLN A N 1
ATOM 688 C CA . GLN A 1 89 ? -10.429 -1.118 15.994 1.00 88.75 89 GLN A CA 1
ATOM 689 C C . GLN A 1 89 ? -10.844 -0.964 17.460 1.00 88.75 89 GLN A C 1
ATO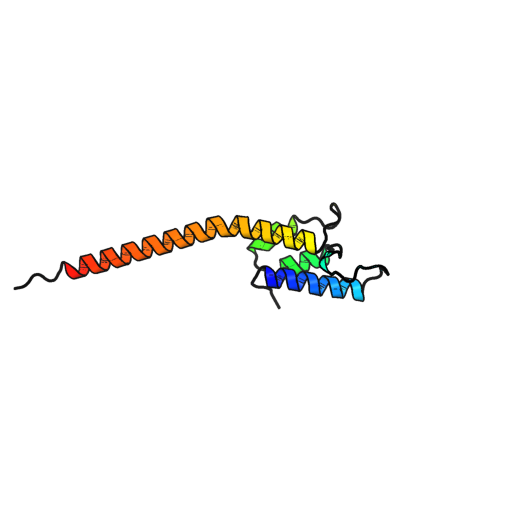M 691 O O . GLN A 1 89 ? -12.023 -1.124 17.779 1.00 88.75 89 GLN A O 1
ATOM 696 N N . ALA A 1 90 ? -9.910 -0.607 18.346 1.00 92.06 90 ALA A N 1
ATOM 697 C CA . ALA A 1 90 ? -10.215 -0.370 19.754 1.00 92.06 90 ALA A CA 1
ATOM 698 C C . ALA A 1 90 ? -11.179 0.813 19.945 1.00 92.06 90 ALA A C 1
ATOM 700 O O . ALA A 1 90 ? -12.156 0.689 20.684 1.00 92.06 90 ALA A O 1
ATOM 701 N N . GLN A 1 91 ? -10.954 1.928 19.239 1.00 92.12 91 GLN A N 1
ATOM 702 C CA . GLN A 1 91 ? -11.859 3.082 19.279 1.00 92.12 91 GLN A CA 1
ATOM 703 C C . GLN A 1 91 ? -13.253 2.729 18.754 1.00 92.12 91 GLN A C 1
ATOM 705 O O . GLN A 1 91 ? -14.246 3.016 19.419 1.00 92.12 91 GLN A O 1
ATOM 710 N N . VAL A 1 92 ? -13.338 2.033 17.615 1.00 92.81 92 VAL A N 1
ATOM 711 C CA . VAL A 1 92 ? -14.621 1.568 17.063 1.00 92.81 92 VAL A CA 1
ATOM 712 C C . VAL A 1 92 ? -15.339 0.644 18.050 1.00 92.81 92 VAL A C 1
ATOM 714 O O . VAL A 1 92 ? -16.532 0.809 18.289 1.00 92.81 92 VAL A O 1
ATOM 717 N N . SER A 1 93 ? -14.630 -0.297 18.680 1.00 95.56 93 SER A N 1
ATOM 718 C CA . SER A 1 93 ? -15.225 -1.194 19.676 1.00 95.56 93 SER A CA 1
ATOM 719 C C . SER A 1 93 ? -15.722 -0.450 20.917 1.00 95.56 93 SER A C 1
ATOM 721 O O . SER A 1 93 ? -16.752 -0.837 21.472 1.00 95.56 93 SER A O 1
ATOM 723 N N . ALA A 1 94 ? -15.008 0.585 21.366 1.00 96.38 94 ALA A N 1
ATOM 724 C CA . ALA A 1 94 ? -15.428 1.412 22.492 1.00 96.38 94 ALA A CA 1
ATOM 725 C C . ALA A 1 94 ? -16.712 2.184 22.157 1.00 96.38 94 ALA A C 1
ATOM 727 O O . ALA A 1 94 ? -17.677 2.090 22.910 1.00 96.38 94 ALA A O 1
ATOM 728 N N . MET A 1 95 ? -16.767 2.827 20.987 1.00 96.12 95 MET A N 1
ATOM 729 C CA . MET A 1 95 ? -17.955 3.549 20.509 1.00 96.12 95 MET A CA 1
ATOM 730 C C . MET A 1 95 ? -19.165 2.620 20.338 1.00 96.12 95 MET A C 1
ATOM 732 O O . MET A 1 95 ? -20.274 2.950 20.744 1.00 96.12 95 MET A O 1
ATOM 736 N N . VAL A 1 96 ? -18.964 1.418 19.784 1.00 96.56 96 VAL A N 1
ATOM 737 C CA . VAL A 1 96 ? -20.034 0.412 19.659 1.00 96.56 96 VAL A CA 1
ATOM 738 C C . VAL A 1 96 ? -20.533 -0.042 21.033 1.00 96.56 96 VAL A C 1
ATOM 740 O O . VAL A 1 96 ? -21.725 -0.307 21.193 1.00 96.56 96 VAL A O 1
ATOM 743 N N . LYS A 1 97 ? -19.642 -0.158 22.024 1.00 96.31 97 LYS A N 1
ATOM 744 C CA . LYS A 1 97 ? -20.017 -0.522 23.393 1.00 96.31 97 LYS A CA 1
ATOM 745 C C . LYS A 1 97 ? -20.812 0.597 24.066 1.00 96.31 97 LYS A C 1
ATOM 747 O O . LYS A 1 97 ? -21.862 0.301 24.621 1.00 96.31 97 LYS A O 1
ATOM 752 N N . GLU A 1 98 ? -20.344 1.838 23.983 1.00 96.19 98 GLU A N 1
ATOM 753 C CA . GLU A 1 98 ? -21.032 3.019 24.521 1.00 96.19 98 GLU A CA 1
ATOM 754 C C . GLU A 1 98 ? -22.439 3.151 23.933 1.00 96.19 98 GLU A C 1
ATOM 756 O O . GLU A 1 98 ? -23.415 3.148 24.679 1.00 96.19 98 GLU A O 1
ATOM 761 N N . LEU A 1 99 ? -22.559 3.082 22.603 1.00 96.50 99 LEU A N 1
ATOM 762 C CA . LEU A 1 99 ? -23.849 3.127 21.917 1.00 96.50 99 LEU A CA 1
ATOM 763 C C . LEU A 1 99 ? -24.797 2.006 22.378 1.00 96.50 99 LEU A C 1
ATOM 765 O O . LEU A 1 99 ? -25.998 2.223 22.538 1.00 96.50 99 LEU A O 1
ATOM 769 N N . ARG A 1 100 ? -24.279 0.790 22.605 1.00 95.00 100 ARG A N 1
ATOM 770 C CA . ARG A 1 100 ? -25.086 -0.326 23.128 1.00 95.00 100 ARG A CA 1
ATOM 771 C C . ARG A 1 100 ? -25.576 -0.076 24.551 1.00 95.00 100 ARG A C 1
ATOM 773 O O . ARG A 1 100 ? -26.691 -0.492 24.856 1.00 95.00 100 ARG A O 1
ATOM 780 N N . GLU A 1 101 ? -24.764 0.531 25.413 1.00 94.94 101 GLU A N 1
ATOM 781 C CA . GLU A 1 101 ? -25.179 0.855 26.781 1.00 94.94 101 GLU A CA 1
ATOM 782 C C . GLU A 1 101 ? -26.205 1.999 26.788 1.00 94.94 101 GLU A C 1
ATOM 784 O O . GLU A 1 101 ? -27.258 1.836 27.400 1.00 94.94 101 GLU A O 1
ATOM 789 N N . GLU A 1 102 ? -26.004 3.068 26.006 1.00 93.62 102 GLU A N 1
ATOM 790 C CA . GLU A 1 102 ? -26.993 4.152 25.865 1.00 93.62 102 GLU A CA 1
ATOM 791 C C . GLU A 1 102 ? -28.363 3.631 25.395 1.00 93.62 102 GLU A C 1
ATOM 793 O O . GLU A 1 102 ? -29.410 4.006 25.928 1.00 93.62 102 GLU A O 1
ATOM 798 N N . MET A 1 103 ? -28.381 2.707 24.425 1.00 94.19 103 MET A N 1
ATOM 799 C CA . MET A 1 103 ? -29.628 2.083 23.967 1.00 94.19 103 MET A CA 1
ATOM 8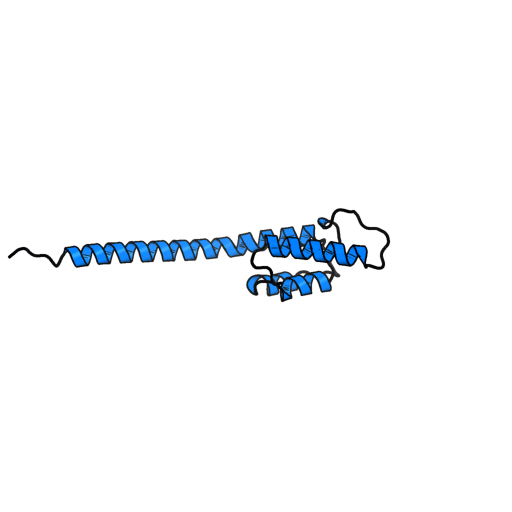00 C C . MET A 1 103 ? -30.323 1.260 25.064 1.00 94.19 103 MET A C 1
ATOM 802 O O . MET A 1 103 ? -31.555 1.252 25.125 1.00 94.19 103 MET A O 1
ATOM 806 N N . ARG A 1 104 ? -29.568 0.573 25.935 1.00 91.94 104 ARG A N 1
ATOM 807 C CA . ARG A 1 104 ? -30.146 -0.164 27.073 1.00 91.94 104 ARG A CA 1
ATOM 808 C C . ARG A 1 104 ? -30.697 0.778 28.133 1.00 91.94 104 ARG A C 1
ATOM 810 O O . ARG A 1 104 ? -31.785 0.524 28.647 1.00 91.94 104 ARG A O 1
ATOM 817 N N . GLU A 1 105 ? -29.976 1.848 28.454 1.00 88.94 105 GLU A N 1
ATOM 818 C CA . GLU A 1 105 ? -30.435 2.849 29.418 1.00 88.94 105 GLU A CA 1
ATOM 819 C C . GLU A 1 105 ? -31.726 3.516 28.946 1.00 88.94 105 GLU A C 1
ATOM 821 O O . GLU A 1 105 ? -32.687 3.598 29.713 1.00 88.94 105 GLU A O 1
ATOM 826 N N . LYS A 1 106 ? -31.802 3.886 27.662 1.00 87.75 106 LYS A N 1
ATOM 827 C CA . LYS A 1 106 ? -33.013 4.464 27.071 1.00 87.75 106 LYS A CA 1
ATOM 828 C C . LYS A 1 106 ? -34.210 3.510 27.140 1.00 87.75 106 LYS A C 1
ATOM 830 O O . LYS A 1 106 ? -35.291 3.917 27.554 1.00 87.75 106 LYS A O 1
ATOM 835 N N . MET A 1 107 ? -34.007 2.228 26.827 1.00 82.00 107 MET A N 1
ATOM 836 C CA . MET A 1 107 ? -35.057 1.205 26.936 1.00 82.00 107 MET A CA 1
ATOM 837 C C . MET A 1 107 ? -35.535 1.007 28.387 1.00 82.00 107 MET A C 1
ATOM 839 O O . MET A 1 107 ? -36.727 0.813 28.632 1.00 82.00 107 MET A O 1
ATOM 843 N N . ARG A 1 108 ? -34.628 1.089 29.370 1.00 77.25 108 ARG A N 1
ATOM 844 C CA . ARG A 1 108 ? -34.968 1.007 30.800 1.00 77.25 108 ARG A CA 1
ATOM 845 C C . ARG A 1 108 ? -35.726 2.247 31.288 1.00 77.25 108 ARG A C 1
ATOM 847 O O . ARG A 1 108 ? -36.672 2.107 32.061 1.00 77.25 108 ARG A O 1
ATOM 854 N N . GLY A 1 109 ? -35.331 3.436 30.834 1.00 69.75 109 GLY A N 1
ATOM 855 C CA . GLY A 1 109 ? -35.983 4.707 31.160 1.00 69.75 109 GLY A CA 1
ATOM 856 C C . GLY A 1 109 ? -37.428 4.779 30.664 1.00 69.75 109 GLY A C 1
ATOM 857 O O . GLY A 1 109 ? -38.319 5.103 31.447 1.00 69.75 109 GLY A O 1
ATOM 858 N N . ASP A 1 110 ? -37.679 4.377 29.415 1.00 60.75 110 ASP A N 1
ATOM 859 C CA . ASP A 1 110 ? -39.033 4.354 28.835 1.00 60.75 110 ASP A CA 1
ATOM 860 C C . ASP A 1 110 ? -39.950 3.326 29.522 1.00 60.75 110 ASP A C 1
ATOM 862 O O . ASP A 1 110 ? -41.145 3.563 29.688 1.00 60.75 110 ASP A O 1
ATOM 866 N N . SER A 1 111 ? -39.393 2.212 30.009 1.00 58.56 111 SER A N 1
ATOM 867 C CA . SER A 1 111 ? -40.151 1.190 30.752 1.00 58.56 111 SER A CA 1
ATOM 868 C C . SER A 1 111 ? -40.569 1.642 32.160 1.00 58.56 111 SER A C 1
ATOM 870 O O . SER A 1 111 ? -41.433 1.021 32.772 1.00 58.56 111 SER A O 1
ATOM 872 N N . SER A 1 112 ? -39.952 2.704 32.691 1.00 58.56 112 SER A N 1
ATOM 873 C CA . SER A 1 112 ? -40.195 3.209 34.051 1.00 58.56 112 SER A CA 1
ATOM 874 C C . SER A 1 112 ? -41.330 4.241 34.122 1.00 58.56 112 SER A C 1
ATOM 876 O O . SER A 1 112 ? -41.764 4.574 35.218 1.00 58.56 112 SER A O 1
ATOM 878 N N . GLN A 1 113 ? -41.809 4.762 32.982 1.00 56.84 113 GLN A N 1
ATOM 879 C CA . GLN A 1 113 ? -42.898 5.756 32.920 1.00 56.84 113 GLN A CA 1
ATOM 880 C C . GLN A 1 113 ? -44.305 5.143 32.803 1.00 56.84 113 GLN A C 1
ATOM 882 O O . GLN A 1 113 ? -45.279 5.868 32.611 1.00 56.84 113 GLN A O 1
ATOM 887 N N . VAL A 1 114 ? -44.444 3.822 32.933 1.00 58.28 114 VAL A N 1
ATOM 888 C CA . VAL A 1 114 ? -45.748 3.144 32.917 1.00 58.28 114 VAL A CA 1
ATOM 889 C C . VAL A 1 114 ? -46.120 2.753 34.350 1.00 58.28 114 VAL A C 1
ATOM 891 O O . VAL A 1 114 ? -45.974 1.599 34.742 1.00 58.28 114 VAL A O 1
ATOM 894 N N . GLU A 1 115 ? -46.563 3.720 35.159 1.00 53.03 115 GLU A N 1
ATOM 895 C CA . GLU A 1 115 ? -47.271 3.397 36.407 1.00 53.03 115 GLU A CA 1
ATOM 896 C C . GLU A 1 115 ? -48.732 3.024 36.089 1.00 53.03 115 GLU A C 1
ATOM 898 O O . GLU A 1 115 ? -49.391 3.741 35.329 1.00 53.03 115 GLU A O 1
ATOM 903 N N . PRO A 1 116 ? -49.258 1.905 36.623 1.00 58.97 116 PRO A N 1
ATOM 904 C CA . PRO A 1 116 ? -50.651 1.529 36.431 1.00 58.97 116 PRO A CA 1
ATOM 905 C C . PRO A 1 116 ? -51.565 2.363 37.348 1.00 58.97 116 PRO A C 1
ATOM 907 O O . PRO A 1 116 ? -51.317 2.451 38.550 1.00 58.97 116 PRO A O 1
ATOM 910 N N . VAL A 1 117 ? -52.607 2.963 36.755 1.00 55.53 117 VAL A N 1
ATOM 911 C CA . VAL A 1 117 ? -53.724 3.669 37.425 1.00 55.53 117 VAL A CA 1
ATOM 912 C C . VAL A 1 117 ? -54.740 2.678 37.981 1.00 55.53 117 VAL A C 1
ATOM 914 O O . VAL A 1 117 ? -55.030 1.687 37.269 1.00 55.53 117 VAL A O 1
#

Radius of gyration: 23.55 Å; chains: 1; bounding box: 73×23×59 Å

pLDDT: mean 86.63, std 12.14, range [53.03, 96.88]